Protein AF-A0A8J2NU25-F1 (afdb_monomer_lite)

Sequence (68 aa):
MDKPPPPPKVKPGFFQNNKVFIIGIPAIVGLHYAWYRMQYDPRIVPEHQRQKFPLIRVGRMIKEKFGF

Organism: NCBI:txid39272

Secondary structure (DSSP, 8-state)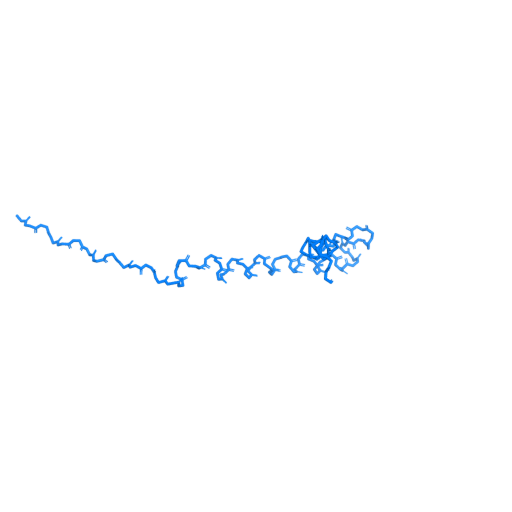:
-PPPPPPP-PPPPHHHHTHIIIIIHHHHHHHHHHHHHHHT-TTTS-GGG-PPPHHHHHHHHHHHHH--

pLDDT: mean 76.66, std 9.31, range [52.0, 90.81]

Structure (mmCIF, N/CA/C/O backbone):
data_AF-A0A8J2NU25-F1
#
_entry.id   AF-A0A8J2NU25-F1
#
loop_
_atom_site.group_PDB
_atom_site.id
_atom_site.type_symbol
_atom_site.label_atom_id
_atom_site.label_alt_id
_atom_site.label_comp_id
_atom_site.label_asym_id
_atom_site.label_entity_id
_atom_site.label_seq_id
_atom_site.pdbx_PDB_ins_code
_atom_site.Cartn_x
_atom_site.Cartn_y
_atom_site.Cartn_z
_atom_site.occupancy
_atom_site.B_iso_or_equiv
_atom_site.auth_seq_id
_atom_site.auth_comp_id
_atom_site.auth_asym_id
_atom_site.auth_atom_id
_atom_site.pdbx_PDB_model_num
ATOM 1 N N . MET A 1 1 ? -47.338 5.753 31.231 1.00 71.31 1 MET A N 1
ATOM 2 C CA . MET A 1 1 ? -46.671 4.620 30.560 1.00 71.31 1 MET A CA 1
ATOM 3 C C . MET A 1 1 ? -45.191 4.938 30.534 1.00 71.31 1 MET A C 1
ATOM 5 O O . MET A 1 1 ? -44.793 5.816 29.777 1.00 71.31 1 MET A O 1
ATOM 9 N N . ASP A 1 2 ? -44.415 4.319 31.420 1.00 77.31 2 ASP A N 1
ATOM 10 C CA . ASP A 1 2 ? -42.959 4.470 31.420 1.00 77.31 2 ASP A CA 1
ATOM 11 C C . ASP A 1 2 ? -42.386 3.834 30.156 1.00 77.31 2 ASP A C 1
ATOM 13 O O . ASP A 1 2 ? -42.725 2.702 29.802 1.00 77.31 2 ASP A O 1
ATOM 17 N N . LYS A 1 3 ? -41.569 4.592 29.425 1.00 76.88 3 LYS A N 1
ATOM 18 C CA . LYS A 1 3 ? -40.918 4.085 28.217 1.00 76.88 3 LYS A CA 1
ATOM 19 C C . LYS A 1 3 ? -39.875 3.046 28.641 1.00 76.88 3 LYS A C 1
ATOM 21 O O . LYS A 1 3 ? -39.134 3.313 29.588 1.00 76.88 3 LYS A O 1
ATOM 26 N N . PRO A 1 4 ? -39.776 1.895 27.953 1.00 83.69 4 PRO A N 1
ATOM 27 C CA . PRO A 1 4 ? -38.743 0.922 28.268 1.00 83.69 4 PRO A CA 1
ATOM 28 C C . PRO A 1 4 ? -37.353 1.569 28.152 1.00 83.69 4 PRO A C 1
ATOM 30 O O . PRO A 1 4 ? -37.152 2.440 27.293 1.00 83.69 4 PRO A O 1
ATOM 33 N N . PRO A 1 5 ? -36.401 1.172 29.015 1.00 83.75 5 PRO A N 1
ATOM 34 C CA . PRO A 1 5 ? -35.067 1.749 29.018 1.00 83.75 5 PRO A CA 1
ATOM 35 C C . PRO A 1 5 ? -34.390 1.543 27.654 1.00 83.75 5 PRO A C 1
ATOM 37 O O . PRO A 1 5 ? -34.607 0.517 27.000 1.00 83.75 5 PRO A O 1
ATOM 40 N N . PRO A 1 6 ? -33.576 2.511 27.198 1.00 83.19 6 PRO 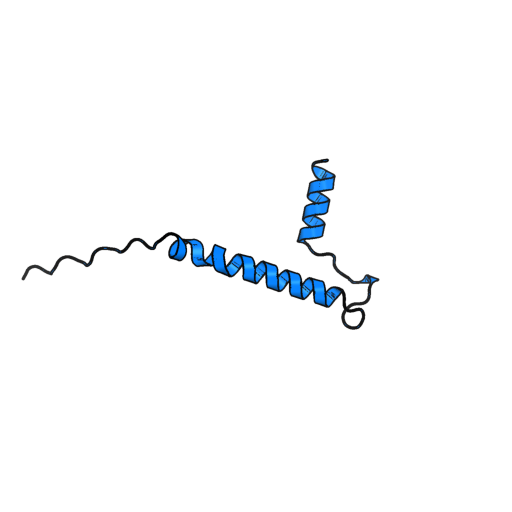A N 1
ATOM 41 C CA . PRO A 1 6 ? -32.896 2.406 25.918 1.00 83.19 6 PRO A CA 1
ATOM 42 C C . PRO A 1 6 ? -31.940 1.203 25.910 1.00 83.19 6 PRO A C 1
ATOM 44 O O . PRO A 1 6 ? -31.346 0.879 26.943 1.00 83.19 6 PRO A O 1
ATOM 47 N N . PRO A 1 7 ? -31.755 0.548 24.750 1.00 85.12 7 PRO A N 1
ATOM 48 C CA . PRO A 1 7 ? -30.882 -0.610 24.648 1.00 85.12 7 PRO A CA 1
ATOM 49 C C . PRO A 1 7 ? -29.434 -0.247 25.019 1.00 85.12 7 PRO A C 1
ATOM 51 O O . PRO A 1 7 ? -28.979 0.872 24.743 1.00 85.12 7 PRO A O 1
ATOM 54 N N . PRO A 1 8 ? -28.683 -1.184 25.627 1.00 83.00 8 PRO A N 1
ATOM 55 C CA . PRO A 1 8 ? -27.300 -0.946 26.009 1.00 83.00 8 PRO A CA 1
ATOM 56 C C . PRO A 1 8 ? -26.455 -0.620 24.772 1.00 83.00 8 PRO A C 1
ATOM 58 O O . PRO A 1 8 ? -26.454 -1.350 23.780 1.00 83.00 8 PRO A O 1
ATOM 61 N N . LYS A 1 9 ? -25.716 0.494 24.832 1.00 78.31 9 LYS A N 1
ATOM 62 C CA . LYS A 1 9 ? -24.789 0.894 23.767 1.00 78.31 9 LYS A CA 1
ATOM 63 C C . LYS A 1 9 ? -23.632 -0.101 23.720 1.00 78.31 9 LYS A C 1
ATOM 65 O O . LYS A 1 9 ? -22.752 -0.077 24.581 1.00 78.31 9 LYS A O 1
ATOM 70 N N . VAL A 1 10 ? -23.634 -0.970 22.713 1.00 77.12 10 VAL A N 1
ATOM 71 C CA . VAL A 1 10 ? -22.539 -1.909 22.460 1.00 77.12 10 VAL A CA 1
ATOM 72 C C . VAL A 1 10 ? -21.304 -1.096 22.087 1.00 77.12 10 VAL A C 1
ATOM 74 O O . VAL A 1 10 ? -21.306 -0.372 21.091 1.00 77.12 10 VAL A O 1
ATOM 77 N N . LYS A 1 11 ? -20.253 -1.174 22.908 1.00 76.56 11 LYS A N 1
ATOM 78 C CA . LYS A 1 11 ? -18.976 -0.545 22.571 1.00 76.56 11 LYS A CA 1
ATOM 79 C C . LYS A 1 11 ? -18.376 -1.327 21.400 1.00 76.56 11 LYS A C 1
ATOM 81 O O . LYS A 1 11 ? -18.183 -2.536 21.549 1.00 76.56 11 LYS A O 1
ATOM 86 N N . PRO A 1 12 ? -18.095 -0.689 20.253 1.00 74.19 12 PRO A N 1
ATOM 87 C CA . PRO A 1 12 ? -17.456 -1.380 19.147 1.00 74.19 12 PRO A CA 1
ATOM 88 C C . PRO A 1 12 ? -16.114 -1.951 19.610 1.00 74.19 12 PRO A C 1
ATOM 90 O O . PRO A 1 12 ? -15.314 -1.263 20.251 1.00 74.19 12 PRO A O 1
ATOM 93 N N . GLY A 1 13 ? -15.898 -3.237 19.331 1.00 81.25 13 GLY A N 1
ATOM 94 C CA . GLY A 1 13 ? -14.667 -3.934 19.692 1.00 81.25 13 GLY A CA 1
ATOM 95 C C . GLY A 1 13 ? -13.453 -3.375 18.945 1.00 81.25 13 GLY A C 1
ATOM 96 O O . GLY A 1 13 ? -13.586 -2.662 17.949 1.00 81.25 13 GLY A O 1
ATOM 97 N N . PHE A 1 14 ? -12.249 -3.744 19.388 1.00 80.44 14 PHE A N 1
ATOM 98 C CA . PHE A 1 14 ? -10.979 -3.281 18.808 1.00 80.44 14 PHE A CA 1
ATOM 99 C C . PHE A 1 14 ? -10.924 -3.400 17.271 1.00 80.44 14 PHE A C 1
ATOM 101 O O . PHE A 1 14 ? -10.491 -2.472 16.590 1.00 80.44 14 PHE A O 1
ATOM 108 N N . PHE A 1 15 ? -11.429 -4.504 16.713 1.00 77.50 15 PHE A N 1
ATOM 109 C CA . PHE A 1 15 ? -11.488 -4.731 15.266 1.00 77.50 15 PHE A CA 1
ATOM 110 C C . PHE A 1 15 ? -12.442 -3.783 14.524 1.00 77.50 15 PHE A C 1
ATOM 112 O O . PHE A 1 15 ? -12.154 -3.405 13.392 1.00 77.50 15 PHE A O 1
ATOM 119 N N . GLN A 1 16 ? -13.564 -3.382 15.135 1.00 79.94 16 GLN A N 1
ATOM 120 C CA . GLN A 1 16 ? -14.497 -2.430 14.520 1.00 79.94 16 GLN A CA 1
ATOM 121 C C . GLN A 1 16 ? -13.915 -1.013 14.508 1.00 79.94 16 GLN A C 1
ATOM 123 O O . GLN A 1 16 ? -14.032 -0.326 13.497 1.00 79.94 16 GLN A O 1
ATOM 128 N N . ASN A 1 17 ? -13.222 -0.615 15.579 1.00 84.12 17 ASN A N 1
ATOM 129 C CA . ASN A 1 17 ? -12.611 0.715 15.680 1.00 84.12 17 ASN A CA 1
ATOM 130 C C . ASN A 1 17 ? -11.399 0.884 14.756 1.00 84.12 17 ASN A C 1
ATOM 132 O O . ASN A 1 17 ? -11.174 1.967 14.230 1.00 84.12 17 ASN A O 1
ATOM 136 N N . ASN A 1 18 ? -10.646 -0.193 14.514 1.00 88.06 18 ASN A N 1
ATOM 137 C CA . ASN A 1 18 ? -9.421 -0.154 13.711 1.00 88.06 18 ASN A CA 1
ATOM 138 C C . ASN A 1 18 ? -9.586 -0.75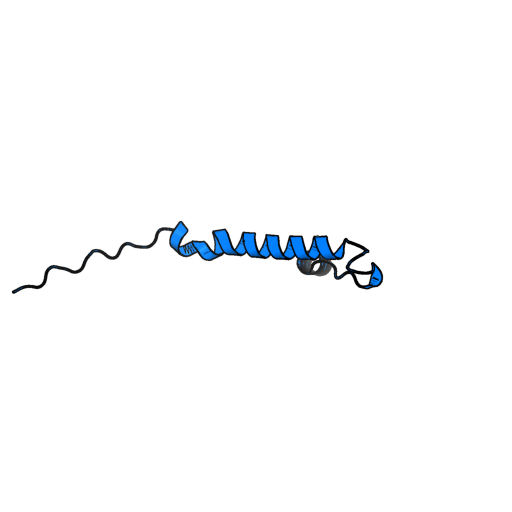4 12.308 1.00 88.06 18 ASN A C 1
ATOM 140 O O . ASN A 1 18 ? -8.598 -0.994 11.616 1.00 88.06 18 ASN A O 1
ATOM 144 N N . LYS A 1 19 ? -10.823 -0.985 11.853 1.00 87.88 19 LYS A N 1
ATOM 145 C CA . LYS A 1 19 ? -11.114 -1.639 10.567 1.00 87.88 19 LYS A CA 1
ATOM 146 C C . LYS A 1 19 ? -10.439 -0.947 9.379 1.00 87.88 19 LYS A C 1
ATOM 148 O O . LYS A 1 19 ? -9.911 -1.615 8.494 1.00 87.88 19 LYS A O 1
ATOM 153 N N . VAL A 1 20 ? -10.412 0.386 9.388 1.00 84.81 20 VAL A N 1
ATOM 154 C CA . VAL A 1 20 ? -9.760 1.196 8.347 1.00 84.81 20 VAL A CA 1
ATOM 155 C C . VAL A 1 20 ? -8.250 0.974 8.335 1.00 84.81 20 VAL A C 1
ATOM 157 O O . VAL A 1 20 ? -7.668 0.868 7.266 1.00 84.81 20 VAL A O 1
ATOM 160 N N . PHE A 1 21 ? -7.613 0.834 9.495 1.00 87.88 21 PHE A N 1
ATOM 161 C CA . PHE A 1 21 ? -6.182 0.540 9.568 1.00 87.88 21 PHE A CA 1
ATOM 162 C C . PHE A 1 21 ? -5.884 -0.887 9.105 1.00 87.88 21 PHE A C 1
ATOM 164 O O . PHE A 1 21 ? -5.001 -1.092 8.280 1.00 87.88 21 PHE A O 1
ATOM 171 N N . ILE A 1 22 ? -6.662 -1.861 9.583 1.00 88.06 22 ILE A N 1
ATOM 172 C CA . ILE A 1 22 ? -6.458 -3.286 9.287 1.00 88.06 22 ILE A CA 1
ATOM 173 C C . ILE A 1 22 ? -6.665 -3.590 7.799 1.00 88.06 22 ILE A C 1
ATOM 175 O O . ILE A 1 22 ? -5.935 -4.399 7.241 1.00 88.06 22 ILE A O 1
ATOM 179 N N . ILE A 1 23 ? -7.644 -2.956 7.150 1.00 89.88 23 ILE A N 1
ATOM 180 C CA . ILE A 1 23 ? -7.983 -3.235 5.745 1.00 89.88 23 ILE A CA 1
ATOM 181 C C . ILE A 1 23 ? -7.387 -2.182 4.807 1.00 89.88 23 ILE A C 1
ATOM 183 O O . ILE A 1 23 ? -6.836 -2.510 3.758 1.00 89.88 23 ILE A O 1
ATOM 187 N N . GLY A 1 24 ? -7.477 -0.907 5.180 1.00 90.06 24 GLY A N 1
ATOM 188 C CA . GLY A 1 24 ? -7.062 0.209 4.337 1.00 90.06 24 GLY A CA 1
ATOM 189 C C . GLY A 1 24 ? -5.552 0.292 4.161 1.00 90.06 24 GLY A C 1
ATOM 190 O O . GLY A 1 24 ? -5.100 0.519 3.043 1.00 90.06 24 GLY A O 1
ATOM 191 N N . ILE A 1 25 ? -4.755 0.049 5.211 1.00 88.62 25 ILE A N 1
ATOM 192 C CA . ILE A 1 25 ? -3.291 0.099 5.077 1.00 88.62 25 ILE A CA 1
ATOM 193 C C . ILE A 1 25 ? -2.786 -0.977 4.106 1.00 88.62 25 ILE A C 1
ATOM 195 O O . ILE A 1 25 ? -2.094 -0.605 3.157 1.00 88.62 25 ILE A O 1
ATOM 199 N N . PRO A 1 26 ? -3.148 -2.270 4.240 1.00 89.75 26 PRO A N 1
ATOM 200 C CA . PRO A 1 26 ? -2.736 -3.276 3.263 1.00 89.75 26 PRO A CA 1
ATOM 201 C C . PRO A 1 26 ? -3.213 -2.970 1.841 1.00 89.75 26 PRO A C 1
ATOM 203 O O . PRO A 1 26 ? -2.454 -3.170 0.895 1.00 89.75 26 PRO A O 1
ATOM 206 N N . ALA A 1 27 ? -4.428 -2.434 1.675 1.00 90.81 27 ALA A N 1
ATOM 207 C CA . ALA A 1 27 ? -4.950 -2.057 0.362 1.00 90.81 27 ALA A CA 1
ATOM 208 C C . ALA A 1 27 ? -4.126 -0.933 -0.290 1.00 90.81 27 ALA A C 1
ATOM 210 O O . ALA A 1 27 ? -3.754 -1.032 -1.459 1.00 90.81 27 ALA A O 1
ATOM 211 N N . ILE A 1 28 ? -3.784 0.108 0.474 1.00 88.75 28 ILE A N 1
ATOM 212 C CA . ILE A 1 28 ? -2.948 1.216 -0.000 1.00 88.75 28 ILE A CA 1
ATOM 213 C C . ILE A 1 28 ? -1.548 0.706 -0.347 1.00 88.75 28 ILE A C 1
ATOM 215 O O . ILE A 1 28 ? -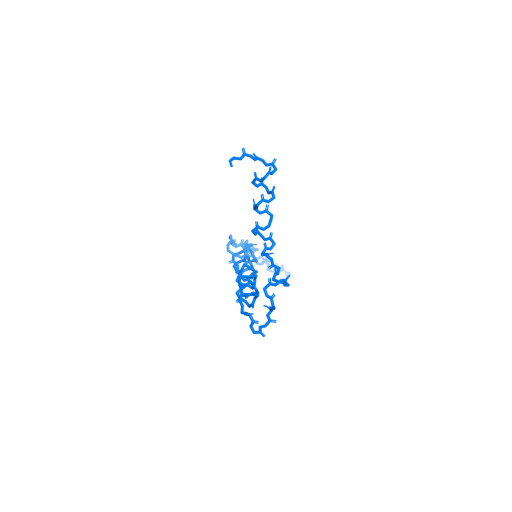1.038 1.022 -1.422 1.00 88.75 28 ILE A O 1
ATOM 219 N N . VAL A 1 29 ? -0.936 -0.108 0.516 1.00 87.62 29 VAL A N 1
ATOM 220 C CA . VAL A 1 29 ? 0.387 -0.701 0.262 1.00 87.62 29 VAL A CA 1
ATOM 221 C C . VAL A 1 29 ? 0.367 -1.557 -1.007 1.00 87.62 29 VAL A C 1
ATOM 223 O O . VAL A 1 29 ? 1.264 -1.431 -1.840 1.00 87.62 29 VAL A O 1
ATOM 226 N N . GLY A 1 30 ? -0.677 -2.368 -1.195 1.00 88.88 30 GLY A N 1
ATOM 227 C CA . GLY A 1 30 ? -0.870 -3.181 -2.395 1.00 88.88 30 GLY A CA 1
ATOM 228 C C . GLY A 1 30 ? -1.008 -2.342 -3.665 1.00 88.88 30 GLY A C 1
ATOM 229 O O . GLY A 1 30 ? -0.327 -2.617 -4.652 1.00 88.88 30 GLY A O 1
ATOM 230 N N . LEU A 1 31 ? -1.819 -1.278 -3.630 1.00 89.25 31 LEU A N 1
ATOM 231 C CA . LEU A 1 31 ? -1.987 -0.359 -4.761 1.00 89.25 31 LEU A CA 1
ATOM 232 C C . LEU A 1 31 ? -0.662 0.293 -5.155 1.00 89.25 31 LEU A C 1
ATOM 234 O O . LEU A 1 31 ? -0.315 0.349 -6.335 1.00 89.25 31 LEU A O 1
ATOM 238 N N . HIS A 1 32 ? 0.098 0.750 -4.162 1.00 85.06 32 HIS A N 1
ATOM 239 C CA . HIS A 1 32 ? 1.418 1.292 -4.417 1.00 85.06 32 HIS A CA 1
ATOM 240 C C . HIS A 1 32 ? 2.293 0.195 -5.057 1.00 85.06 32 HIS A C 1
ATOM 242 O O . HIS A 1 32 ? 2.878 0.418 -6.113 1.00 85.06 32 HIS A O 1
ATOM 248 N N . TYR A 1 33 ? 2.365 -1.012 -4.488 1.00 84.12 33 TYR A N 1
ATOM 249 C CA . TYR A 1 33 ? 3.226 -2.073 -5.028 1.00 84.12 33 TYR A CA 1
ATOM 250 C C . TYR A 1 33 ? 2.887 -2.417 -6.487 1.00 84.12 33 TYR A C 1
ATOM 252 O O . TYR A 1 33 ? 3.789 -2.554 -7.317 1.00 84.12 33 TYR A O 1
ATOM 260 N N . ALA A 1 34 ? 1.596 -2.479 -6.818 1.00 86.19 34 ALA A N 1
ATOM 261 C CA . ALA A 1 34 ? 1.129 -2.668 -8.185 1.00 86.19 34 ALA A CA 1
ATOM 262 C C . ALA A 1 34 ? 1.632 -1.550 -9.113 1.00 86.19 34 ALA A C 1
ATOM 264 O O . ALA A 1 34 ? 2.247 -1.839 -10.139 1.00 86.19 34 ALA A O 1
ATOM 265 N N . TRP A 1 35 ? 1.473 -0.283 -8.717 1.00 82.44 35 TRP A N 1
ATOM 266 C CA . TRP A 1 35 ? 1.974 0.866 -9.478 1.00 82.44 35 TRP A CA 1
ATOM 267 C C . TRP A 1 35 ? 3.486 0.795 -9.729 1.00 82.44 35 TRP A C 1
ATOM 269 O O . TRP A 1 35 ? 3.957 1.009 -10.845 1.00 82.44 35 TRP A O 1
ATOM 279 N N . TYR A 1 36 ? 4.266 0.433 -8.710 1.00 80.19 36 TYR A N 1
ATOM 280 C CA . TYR A 1 36 ? 5.709 0.236 -8.854 1.00 80.19 36 TYR A CA 1
ATOM 281 C C . TYR A 1 36 ? 6.054 -0.870 -9.837 1.00 80.19 36 TYR A C 1
ATOM 283 O O . TYR A 1 36 ? 6.952 -0.708 -10.658 1.00 80.19 36 TYR A O 1
ATOM 291 N N . ARG A 1 37 ? 5.334 -1.991 -9.778 1.00 82.62 37 ARG A N 1
ATOM 292 C CA . ARG A 1 37 ? 5.569 -3.104 -10.692 1.00 82.62 37 ARG A CA 1
ATOM 293 C C . ARG A 1 37 ? 5.283 -2.704 -12.138 1.00 82.62 37 ARG A C 1
ATOM 295 O O . ARG A 1 37 ? 6.061 -3.080 -13.009 1.00 82.62 37 ARG A O 1
ATOM 302 N N . MET A 1 38 ? 4.245 -1.900 -12.375 1.00 81.25 38 MET A N 1
ATOM 303 C CA . MET A 1 38 ? 3.921 -1.367 -13.705 1.00 81.25 38 MET A CA 1
ATOM 304 C C . MET A 1 38 ? 5.032 -0.460 -14.251 1.00 81.25 38 MET A C 1
ATOM 306 O O . MET A 1 38 ? 5.358 -0.537 -15.429 1.00 81.25 38 MET A O 1
ATOM 310 N N . GLN A 1 39 ? 5.686 0.331 -13.394 1.00 78.44 39 GLN A N 1
ATOM 311 C CA . GLN A 1 39 ? 6.838 1.162 -13.782 1.00 78.44 39 GLN A CA 1
ATOM 312 C C . GLN A 1 39 ? 8.071 0.333 -14.192 1.00 78.44 39 GLN A C 1
ATOM 314 O O . GLN A 1 39 ? 8.947 0.837 -14.889 1.00 78.44 39 GLN A O 1
ATOM 319 N N . TYR A 1 40 ? 8.169 -0.932 -13.772 1.00 77.06 40 TYR A N 1
ATOM 320 C CA . TYR A 1 40 ? 9.255 -1.831 -14.182 1.00 77.06 40 TYR A CA 1
ATOM 321 C C . TYR A 1 40 ? 9.030 -2.477 -15.547 1.00 77.06 40 TYR A C 1
ATOM 323 O O . TYR A 1 40 ? 9.969 -3.071 -16.074 1.00 77.06 40 TYR A O 1
ATOM 331 N N . ASP A 1 41 ? 7.834 -2.362 -16.129 1.00 76.44 41 ASP A N 1
ATOM 332 C CA . ASP A 1 41 ? 7.593 -2.815 -17.493 1.00 76.44 41 ASP A CA 1
ATOM 333 C C . ASP A 1 41 ? 8.122 -1.764 -18.492 1.00 76.44 41 ASP A C 1
ATOM 335 O O . ASP A 1 41 ? 7.558 -0.669 -18.593 1.00 76.44 41 ASP A O 1
ATOM 339 N N . PRO A 1 42 ? 9.199 -2.063 -19.247 1.00 69.56 42 PRO A N 1
ATOM 340 C CA . PRO A 1 42 ? 9.752 -1.142 -20.238 1.00 69.56 42 PRO A CA 1
ATOM 341 C C . PRO A 1 42 ? 8.795 -0.847 -21.405 1.00 69.56 42 PRO A C 1
ATOM 343 O O . PRO A 1 42 ? 9.035 0.106 -22.141 1.00 69.56 42 PRO A O 1
ATOM 346 N N . ARG A 1 43 ? 7.721 -1.633 -21.585 1.00 74.56 43 ARG A N 1
ATOM 347 C CA . ARG A 1 43 ? 6.675 -1.379 -22.589 1.00 74.56 43 ARG A CA 1
ATOM 348 C C . ARG A 1 43 ? 5.705 -0.279 -22.161 1.00 74.56 43 ARG A C 1
ATOM 350 O O . ARG A 1 43 ? 5.067 0.320 -23.019 1.00 74.56 43 ARG A O 1
ATOM 357 N N . ILE A 1 44 ? 5.579 -0.037 -20.854 1.00 71.19 44 ILE A N 1
ATOM 358 C CA . ILE A 1 44 ? 4.640 0.936 -20.278 1.00 71.19 44 ILE A CA 1
ATOM 359 C C . ILE A 1 44 ? 5.374 2.220 -19.886 1.00 71.19 44 ILE A C 1
ATOM 361 O O . ILE A 1 44 ? 4.861 3.311 -20.122 1.00 71.19 44 ILE A O 1
ATOM 365 N N . VAL A 1 45 ? 6.580 2.109 -19.315 1.00 69.38 45 VAL A N 1
ATOM 366 C CA . VAL A 1 45 ? 7.387 3.270 -18.915 1.00 69.38 45 VAL A CA 1
ATOM 367 C C . VAL A 1 45 ? 8.852 3.082 -19.334 1.00 69.38 45 VAL A C 1
ATOM 369 O O . VAL A 1 45 ? 9.512 2.152 -18.854 1.00 69.38 45 VAL A O 1
ATOM 372 N N . PRO A 1 46 ? 9.402 3.974 -20.182 1.00 72.12 46 PRO A N 1
ATOM 373 C CA . PRO A 1 46 ? 10.824 3.986 -20.515 1.00 72.12 46 PRO A CA 1
ATOM 374 C C . PRO A 1 46 ? 11.704 4.119 -19.266 1.00 72.12 46 PRO A C 1
ATOM 376 O O . PRO A 1 46 ? 11.364 4.858 -18.343 1.00 72.12 46 PRO A O 1
ATOM 379 N N . GLU A 1 47 ? 12.871 3.463 -19.244 1.00 68.19 47 GLU A N 1
ATOM 380 C CA . GLU A 1 47 ? 13.726 3.391 -18.042 1.00 68.19 47 GLU A CA 1
ATOM 381 C C . GLU A 1 47 ? 14.079 4.759 -17.442 1.00 68.19 47 GLU A C 1
ATOM 383 O O . GLU A 1 47 ? 14.136 4.907 -16.222 1.00 68.19 47 GLU A O 1
ATOM 388 N N . HIS A 1 48 ? 14.252 5.769 -18.297 1.00 70.62 48 HIS A N 1
ATOM 389 C CA . HIS A 1 48 ? 14.598 7.134 -17.909 1.00 70.62 48 HIS A CA 1
ATOM 390 C C . HIS A 1 48 ? 13.439 7.914 -17.261 1.00 70.62 48 HIS A C 1
ATOM 392 O O . HIS A 1 48 ? 13.685 8.932 -16.620 1.00 70.62 48 HIS A O 1
ATOM 398 N N . GLN A 1 4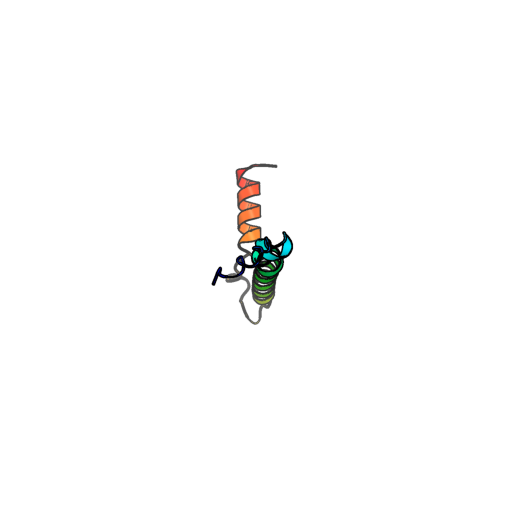9 ? 12.191 7.450 -17.396 1.00 67.75 49 GLN A N 1
ATOM 399 C CA . GLN A 1 49 ? 11.010 8.065 -16.773 1.00 67.75 49 GLN A CA 1
ATOM 400 C C . GLN A 1 49 ? 10.510 7.309 -15.539 1.00 67.75 49 GLN A C 1
ATOM 402 O O . GLN A 1 49 ? 9.571 7.759 -14.882 1.00 67.75 49 GLN A O 1
ATOM 407 N N . ARG A 1 50 ? 11.134 6.175 -15.190 1.00 72.44 50 ARG A N 1
ATOM 408 C CA . ARG A 1 50 ? 1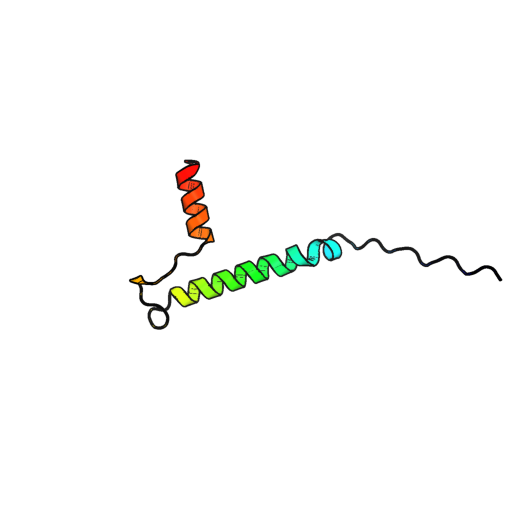0.711 5.357 -14.049 1.00 72.44 50 ARG A CA 1
ATOM 409 C C . ARG A 1 50 ? 10.802 6.150 -12.751 1.00 72.44 50 ARG A C 1
ATOM 411 O O . ARG A 1 50 ? 11.892 6.450 -12.253 1.00 72.44 50 ARG A O 1
ATOM 418 N N . GLN A 1 51 ? 9.654 6.431 -12.142 1.00 66.75 51 GLN A N 1
ATOM 419 C CA . GLN A 1 51 ? 9.625 7.018 -10.808 1.00 66.75 51 GLN A CA 1
ATOM 420 C C . GLN A 1 51 ? 9.888 5.938 -9.760 1.00 66.75 51 GLN A C 1
ATOM 422 O O . GLN A 1 51 ? 9.117 4.994 -9.582 1.00 66.75 51 GLN A O 1
ATOM 427 N N . LYS A 1 52 ? 11.005 6.084 -9.034 1.00 64.19 52 LYS A N 1
ATOM 428 C CA . LYS A 1 52 ? 11.294 5.240 -7.871 1.00 64.19 52 LYS A CA 1
ATOM 429 C C . LYS A 1 52 ? 10.201 5.431 -6.830 1.00 64.19 52 LYS A C 1
ATOM 431 O O . LYS A 1 52 ? 9.749 6.546 -6.579 1.00 64.19 52 LYS A O 1
ATOM 436 N N . PHE A 1 53 ? 9.837 4.323 -6.201 1.00 63.00 53 PHE A N 1
ATOM 437 C CA . PHE A 1 53 ? 8.781 4.274 -5.212 1.00 63.00 53 PHE A CA 1
ATOM 438 C C . PHE A 1 53 ? 8.945 5.355 -4.137 1.00 63.00 53 PHE A C 1
ATOM 440 O O . PHE A 1 53 ? 10.038 5.442 -3.561 1.00 63.00 53 PHE A O 1
ATOM 447 N N . PRO A 1 54 ? 7.900 6.149 -3.828 1.00 64.69 54 PRO A N 1
ATOM 448 C CA . PRO A 1 54 ? 7.998 7.228 -2.850 1.00 64.69 54 PRO A CA 1
ATOM 449 C C . PRO A 1 54 ? 8.514 6.726 -1.503 1.00 64.69 54 PRO A C 1
ATOM 451 O O . PRO A 1 54 ? 9.390 7.348 -0.922 1.00 64.69 54 PRO A O 1
ATOM 454 N N . LEU A 1 55 ? 8.080 5.541 -1.065 1.00 63.06 55 LEU A N 1
ATOM 455 C CA . LEU A 1 55 ? 8.533 4.911 0.180 1.00 63.06 55 LEU A CA 1
ATOM 456 C C . LEU A 1 55 ? 10.021 4.534 0.165 1.00 63.06 55 LEU A C 1
ATOM 458 O O . LEU A 1 55 ? 10.703 4.720 1.164 1.00 63.06 55 LEU A O 1
ATOM 462 N N . ILE A 1 56 ? 10.557 4.066 -0.966 1.00 64.94 56 ILE A N 1
ATOM 463 C CA . ILE A 1 56 ? 11.993 3.766 -1.101 1.00 64.94 56 ILE A CA 1
ATOM 464 C C . ILE A 1 56 ? 12.801 5.067 -1.148 1.00 64.94 56 ILE A C 1
ATOM 466 O O . ILE A 1 56 ? 13.911 5.128 -0.624 1.00 64.94 56 ILE A O 1
ATOM 470 N N . ARG A 1 57 ? 12.256 6.124 -1.764 1.00 64.94 57 ARG A N 1
ATOM 471 C CA . ARG A 1 57 ? 12.872 7.456 -1.776 1.00 64.94 57 ARG A CA 1
ATOM 472 C C . ARG A 1 57 ? 12.881 8.073 -0.382 1.00 64.94 57 ARG A C 1
ATOM 474 O O . ARG A 1 57 ? 13.914 8.581 0.022 1.00 64.94 57 ARG A O 1
ATOM 481 N N . VAL A 1 58 ? 11.772 7.988 0.346 1.00 65.12 58 VAL A N 1
ATOM 482 C CA . VAL A 1 58 ? 11.641 8.464 1.728 1.00 65.12 58 VAL A CA 1
ATOM 483 C C . VAL A 1 58 ? 12.531 7.645 2.656 1.00 65.12 58 VAL A C 1
ATOM 485 O O . VAL A 1 58 ? 13.276 8.231 3.423 1.00 65.12 58 VAL A O 1
ATOM 488 N N . GLY A 1 59 ? 12.554 6.316 2.535 1.00 67.44 59 GLY A N 1
ATOM 489 C CA . GLY A 1 59 ? 13.454 5.454 3.306 1.00 67.44 59 GLY A CA 1
ATOM 490 C C . GLY A 1 59 ? 14.931 5.747 3.036 1.00 67.44 59 GLY A C 1
ATOM 491 O O . GLY A 1 59 ? 15.717 5.833 3.973 1.00 67.44 59 GLY A O 1
ATOM 492 N N . ARG A 1 60 ? 15.308 5.987 1.772 1.00 62.69 60 ARG A N 1
ATOM 493 C CA . ARG A 1 60 ? 16.666 6.433 1.420 1.00 62.69 60 ARG A CA 1
ATOM 494 C C . ARG A 1 60 ? 16.973 7.812 1.989 1.00 62.69 60 ARG A C 1
ATOM 496 O O . ARG A 1 60 ? 18.029 7.988 2.569 1.00 62.69 60 ARG A O 1
ATOM 503 N N . MET A 1 61 ? 16.038 8.750 1.876 1.00 63.75 61 MET A N 1
ATOM 504 C CA . MET A 1 61 ? 16.198 10.109 2.387 1.00 63.75 61 MET A CA 1
ATOM 505 C C . MET A 1 61 ? 16.309 10.119 3.917 1.00 63.75 61 MET A C 1
ATOM 507 O O . MET A 1 61 ? 17.127 10.844 4.458 1.00 63.75 61 MET A O 1
ATOM 511 N N . ILE A 1 62 ? 15.543 9.285 4.624 1.00 70.69 62 ILE A N 1
ATOM 512 C CA . ILE A 1 62 ? 15.655 9.107 6.077 1.00 70.69 62 ILE A CA 1
ATOM 513 C C . ILE A 1 62 ? 17.002 8.470 6.424 1.00 70.69 62 ILE A C 1
ATOM 515 O O . ILE A 1 62 ? 17.676 8.958 7.322 1.00 70.69 62 ILE A O 1
ATOM 519 N N . LYS A 1 63 ? 17.437 7.439 5.690 1.00 69.50 63 LYS A N 1
ATOM 520 C CA . LYS A 1 63 ? 18.748 6.813 5.899 1.00 69.50 63 LYS A CA 1
ATOM 521 C C . LYS A 1 63 ? 19.906 7.798 5.677 1.00 69.50 63 LYS A C 1
ATOM 523 O O . LYS A 1 63 ? 20.807 7.861 6.500 1.00 69.50 63 LYS A O 1
ATOM 528 N N . GLU A 1 64 ? 19.861 8.599 4.616 1.00 69.12 64 GLU A N 1
ATOM 529 C CA . GLU A 1 64 ? 20.861 9.637 4.314 1.00 69.12 64 GLU A CA 1
ATOM 530 C C . GLU A 1 64 ? 20.844 10.780 5.339 1.00 69.12 64 GLU A C 1
ATOM 532 O O . GLU A 1 64 ? 21.887 11.348 5.645 1.00 69.12 64 GLU A O 1
ATOM 537 N N . LYS A 1 65 ? 19.671 11.110 5.891 1.00 64.50 65 LYS A N 1
ATOM 538 C CA . LYS A 1 65 ? 19.504 12.221 6.836 1.00 64.50 65 LYS A CA 1
ATOM 539 C C . LYS A 1 65 ? 19.770 11.834 8.297 1.00 64.50 65 LYS A C 1
ATOM 541 O O . LYS A 1 65 ? 20.094 12.714 9.086 1.00 64.50 65 LYS A O 1
ATOM 546 N N . PHE A 1 66 ? 19.633 10.555 8.655 1.00 71.81 66 PHE A N 1
ATOM 547 C CA . PHE A 1 66 ? 19.803 10.053 10.027 1.00 71.81 66 PHE A CA 1
ATOM 548 C C . PHE A 1 66 ? 20.950 9.049 10.209 1.00 71.81 66 PHE A C 1
ATOM 550 O O . PHE A 1 66 ? 21.182 8.637 11.338 1.00 71.81 66 PHE A O 1
ATOM 557 N N . GLY A 1 67 ? 21.684 8.694 9.148 1.00 61.06 67 GLY A N 1
ATOM 558 C CA . GLY A 1 67 ? 23.021 8.095 9.233 1.00 61.06 67 GLY A CA 1
ATOM 559 C C . GLY A 1 67 ? 23.158 6.896 10.178 1.00 61.06 67 GLY A C 1
ATOM 560 O O . GLY A 1 67 ? 23.959 6.960 11.106 1.00 61.06 67 GLY A O 1
ATOM 561 N N . PHE A 1 68 ? 22.406 5.819 9.930 1.00 52.00 68 PHE A N 1
ATOM 562 C CA . PHE A 1 68 ? 22.739 4.478 10.433 1.00 52.00 68 PHE A CA 1
ATOM 563 C C . PHE A 1 68 ? 23.407 3.645 9.335 1.00 52.00 68 PHE A C 1
ATOM 565 O O . PHE A 1 68 ? 22.896 3.649 8.182 1.00 52.00 68 PHE A O 1
#

Foldseek 3Di:
DDDPDDDDDDDDDPCVVCVCVVPVVVVVVVVLVVVLVQLPPCVRHPPVRRDDRPVVVVVVVCCVVVPD

Radius of gyration: 22.99 Å; chains: 1; bounding box: 70×17×54 Å